Protein AF-A0A0F2LR55-F1 (afdb_monomer_lite)

Radius of gyration: 16.37 Å; chains: 1; bounding box: 35×24×45 Å

Structure (mmCIF, N/CA/C/O backbone):
data_AF-A0A0F2LR55-F1
#
_entry.id   AF-A0A0F2LR55-F1
#
loop_
_atom_site.group_PDB
_atom_site.id
_atom_site.type_symbol
_atom_site.label_atom_id
_atom_site.label_alt_id
_atom_site.label_comp_id
_atom_site.label_asym_id
_atom_site.label_entity_id
_atom_site.label_seq_id
_atom_site.pdbx_PDB_ins_code
_atom_site.Cartn_x
_atom_site.Cartn_y
_atom_site.Cartn_z
_atom_site.occupancy
_atom_site.B_iso_or_equiv
_atom_site.auth_seq_id
_atom_site.auth_comp_id
_atom_site.auth_asym_id
_atom_site.auth_atom_id
_atom_site.pdbx_PDB_model_num
ATOM 1 N N . MET A 1 1 ? -10.811 13.021 16.937 1.00 71.31 1 MET A N 1
ATOM 2 C CA . MET A 1 1 ? -11.568 12.449 15.812 1.00 71.31 1 MET A CA 1
ATOM 3 C C . MET A 1 1 ? -12.334 11.270 16.356 1.00 71.31 1 MET A C 1
ATOM 5 O O . MET A 1 1 ? -11.775 10.546 17.174 1.00 71.31 1 MET A O 1
ATOM 9 N N . ASP A 1 2 ? -13.587 11.133 15.951 1.00 89.44 2 ASP A N 1
ATOM 10 C CA . ASP A 1 2 ? -14.383 9.934 16.220 1.00 89.44 2 ASP A CA 1
ATOM 11 C C . ASP A 1 2 ? -13.728 8.706 15.545 1.00 89.44 2 ASP A C 1
ATOM 13 O O . ASP A 1 2 ? -13.042 8.848 14.527 1.00 89.44 2 ASP A O 1
ATOM 17 N N . ALA A 1 3 ? -13.908 7.503 16.096 1.00 91.75 3 ALA A N 1
ATOM 18 C CA . ALA A 1 3 ? -13.323 6.266 15.571 1.00 91.75 3 ALA A CA 1
ATOM 19 C C . ALA A 1 3 ? -13.712 6.034 14.104 1.00 91.75 3 ALA A C 1
ATOM 21 O O . ALA A 1 3 ? -12.879 5.621 13.292 1.00 91.75 3 ALA A O 1
ATOM 22 N N . LYS A 1 4 ? -14.945 6.401 13.733 1.00 94.38 4 LYS A N 1
ATOM 23 C CA . LYS A 1 4 ? -15.412 6.375 12.344 1.00 94.38 4 LYS A CA 1
ATOM 24 C C . LYS A 1 4 ? -14.608 7.312 11.440 1.00 94.38 4 LYS A C 1
ATOM 26 O O . LYS A 1 4 ? -14.183 6.905 10.362 1.00 94.38 4 LYS A O 1
ATOM 31 N N . GLU A 1 5 ? -14.351 8.545 11.873 1.00 96.25 5 GLU A N 1
ATOM 32 C CA . GLU A 1 5 ? -13.566 9.515 11.095 1.00 96.25 5 GLU A CA 1
ATOM 33 C C . GLU A 1 5 ? -12.117 9.045 10.899 1.00 96.25 5 GLU A C 1
ATOM 35 O O . GLU A 1 5 ? -11.537 9.233 9.823 1.00 96.25 5 GLU A O 1
ATOM 40 N N . VAL A 1 6 ? -11.524 8.428 11.930 1.00 97.00 6 VAL A N 1
ATOM 41 C CA . VAL A 1 6 ? -10.177 7.837 11.858 1.00 97.00 6 VAL A CA 1
ATOM 42 C C . VAL A 1 6 ? -10.166 6.654 10.892 1.00 97.00 6 VAL A C 1
ATOM 44 O O . VAL A 1 6 ? -9.289 6.583 10.032 1.00 97.00 6 VAL A O 1
ATOM 47 N N . LEU A 1 7 ? -11.162 5.769 10.961 1.00 97.81 7 LEU A N 1
ATOM 48 C CA . LEU A 1 7 ? -11.296 4.646 10.035 1.00 97.81 7 LEU A CA 1
ATOM 49 C C . LEU A 1 7 ? -11.429 5.125 8.583 1.00 97.81 7 LEU A C 1
ATOM 51 O O . LEU A 1 7 ? -10.737 4.630 7.695 1.00 97.81 7 LEU A O 1
ATOM 55 N N . GLU A 1 8 ? -12.259 6.135 8.324 1.00 97.75 8 GLU A N 1
ATOM 56 C CA . GLU A 1 8 ? -12.387 6.715 6.986 1.00 97.75 8 GLU A CA 1
ATOM 57 C C . GLU A 1 8 ? -11.078 7.356 6.503 1.00 97.75 8 GLU A C 1
ATOM 59 O O . GLU A 1 8 ? -10.730 7.239 5.325 1.00 97.75 8 GLU A O 1
ATOM 64 N N . LYS A 1 9 ? -10.322 8.012 7.395 1.00 98.06 9 LYS A N 1
ATOM 65 C CA . LYS A 1 9 ? -8.983 8.537 7.085 1.00 98.06 9 LYS A CA 1
ATOM 66 C C . LYS A 1 9 ? -8.033 7.408 6.684 1.00 98.06 9 LYS A C 1
ATOM 68 O O . LYS A 1 9 ? -7.415 7.511 5.625 1.00 98.06 9 LYS A O 1
ATOM 73 N N . ILE A 1 10 ? -7.970 6.331 7.468 1.00 98.38 10 ILE A N 1
ATOM 74 C CA . ILE A 1 10 ? -7.150 5.148 7.170 1.00 98.38 10 ILE A CA 1
ATOM 75 C C . ILE A 1 10 ? -7.504 4.593 5.790 1.00 98.38 10 ILE A C 1
ATOM 77 O O . ILE A 1 10 ? -6.615 4.381 4.972 1.00 98.38 10 ILE A O 1
ATOM 81 N N . LEU A 1 11 ? -8.791 4.414 5.486 1.00 98.31 11 LEU A N 1
ATOM 82 C CA . LEU A 1 11 ? -9.233 3.863 4.201 1.00 98.31 11 LEU A CA 1
ATOM 83 C C . LEU A 1 11 ? -8.884 4.773 3.016 1.00 98.31 11 LEU A C 1
ATOM 85 O O . LEU A 1 11 ? -8.495 4.283 1.953 1.00 98.31 11 LEU A O 1
ATOM 89 N N . ARG A 1 12 ? -8.998 6.097 3.182 1.00 98.50 12 ARG A N 1
ATOM 90 C CA . ARG A 1 12 ? -8.596 7.065 2.149 1.00 98.50 12 ARG A CA 1
ATOM 91 C C . ARG A 1 12 ? -7.097 7.012 1.872 1.00 98.50 12 ARG A C 1
ATOM 93 O O . ARG A 1 12 ? -6.703 7.012 0.706 1.00 98.50 12 ARG A O 1
ATOM 100 N N . GLU A 1 13 ? -6.270 6.954 2.910 1.00 98.44 13 GLU A N 1
ATOM 101 C CA . GLU A 1 13 ? -4.815 6.895 2.753 1.00 98.44 13 GLU A CA 1
ATOM 102 C C . GLU A 1 13 ? -4.351 5.520 2.252 1.00 98.44 13 GLU A C 1
ATOM 104 O O . GLU A 1 13 ? -3.542 5.445 1.325 1.00 98.44 13 GLU A O 1
ATOM 109 N N . TYR A 1 14 ? -4.947 4.431 2.744 1.00 98.31 14 TYR A N 1
ATOM 110 C CA . TYR A 1 14 ? -4.689 3.085 2.236 1.00 98.31 14 TYR A CA 1
ATOM 111 C C . TYR A 1 14 ? -5.039 2.961 0.754 1.00 98.31 14 TYR A C 1
ATOM 113 O O . TYR A 1 14 ? -4.300 2.326 0.010 1.00 98.31 14 TYR A O 1
ATOM 121 N N . ARG A 1 15 ? -6.098 3.624 0.266 1.00 98.44 15 ARG A N 1
ATOM 122 C CA . ARG A 1 15 ? -6.416 3.636 -1.173 1.00 98.44 15 ARG A CA 1
ATOM 123 C C . ARG A 1 15 ? -5.256 4.169 -2.020 1.00 98.44 15 ARG A C 1
ATOM 125 O O . ARG A 1 15 ? -5.051 3.682 -3.127 1.00 98.44 15 ARG A O 1
ATOM 132 N N . ARG A 1 16 ? -4.469 5.123 -1.510 1.00 98.31 16 ARG A N 1
ATOM 133 C CA . ARG A 1 16 ? -3.261 5.610 -2.199 1.00 98.31 16 ARG A CA 1
ATOM 134 C C . ARG A 1 16 ? -2.159 4.551 -2.210 1.00 98.31 16 ARG A C 1
ATOM 136 O O . ARG A 1 16 ? -1.538 4.358 -3.250 1.00 98.31 16 ARG A O 1
ATOM 143 N N . ALA A 1 17 ? -1.947 3.847 -1.095 1.00 98.06 17 ALA A N 1
ATOM 144 C CA . ALA A 1 17 ? -1.015 2.718 -1.030 1.00 98.06 17 ALA A CA 1
ATOM 145 C C . ALA A 1 17 ? -1.435 1.594 -1.996 1.00 98.06 17 ALA A C 1
ATOM 147 O O . ALA A 1 17 ? -0.635 1.123 -2.801 1.00 98.06 17 ALA A O 1
ATOM 148 N N . TRP A 1 18 ? -2.718 1.233 -1.990 1.00 98.19 18 TRP A N 1
ATOM 149 C CA . TRP A 1 18 ? -3.301 0.234 -2.878 1.00 98.19 18 TRP A CA 1
ATOM 150 C C . TRP A 1 18 ? -3.069 0.563 -4.357 1.00 98.19 18 TRP A C 1
ATOM 152 O O . TRP A 1 18 ? -2.682 -0.321 -5.116 1.00 98.19 18 TRP A O 1
ATOM 162 N N . SER A 1 19 ? -3.210 1.827 -4.773 1.00 98.62 19 SER A N 1
ATOM 163 C CA . SER A 1 19 ? -2.926 2.231 -6.159 1.00 98.62 19 SER A CA 1
ATOM 164 C C . SER A 1 19 ? -1.472 1.960 -6.574 1.00 98.62 19 SER A C 1
ATOM 166 O O . SER A 1 19 ? -1.219 1.596 -7.722 1.00 98.62 19 SER A O 1
ATOM 168 N N . ILE A 1 20 ? -0.512 2.089 -5.649 1.00 98.62 20 ILE A N 1
ATOM 169 C CA . ILE A 1 20 ? 0.902 1.754 -5.892 1.00 98.62 20 ILE A CA 1
ATOM 170 C C . ILE A 1 20 ? 1.062 0.239 -6.056 1.00 98.62 20 ILE A C 1
ATOM 172 O O . ILE A 1 20 ? 1.697 -0.215 -7.008 1.00 98.62 20 ILE A O 1
ATOM 176 N N . ALA A 1 21 ? 0.453 -0.550 -5.166 1.00 98.00 21 ALA A N 1
ATOM 177 C CA . ALA A 1 21 ? 0.471 -2.009 -5.258 1.00 98.00 21 ALA A CA 1
ATOM 178 C C . ALA A 1 21 ? -0.189 -2.518 -6.552 1.00 98.00 21 ALA A C 1
ATOM 180 O O . ALA A 1 21 ? 0.311 -3.458 -7.175 1.00 98.00 21 ALA A O 1
ATOM 181 N N . TYR A 1 22 ? -1.265 -1.865 -6.995 1.00 98.38 22 TYR A N 1
ATOM 182 C CA . TYR A 1 22 ? -1.931 -2.144 -8.263 1.00 98.38 22 TYR A CA 1
ATOM 183 C C . TYR A 1 22 ? -0.998 -1.893 -9.455 1.00 98.38 22 TYR A C 1
ATOM 185 O O . TYR A 1 22 ? -0.781 -2.793 -10.266 1.00 98.38 22 TYR A O 1
ATOM 193 N N . ALA A 1 23 ? -0.370 -0.713 -9.523 1.00 98.38 23 ALA A N 1
ATOM 194 C CA . ALA A 1 23 ? 0.590 -0.385 -10.580 1.00 98.38 23 ALA A CA 1
ATOM 195 C C . ALA A 1 23 ? 1.779 -1.359 -10.599 1.00 98.38 23 ALA A C 1
ATOM 197 O O . ALA A 1 23 ? 2.165 -1.851 -11.659 1.00 98.38 23 ALA A O 1
ATOM 198 N N . ARG A 1 24 ? 2.318 -1.702 -9.422 1.00 97.81 24 ARG A N 1
ATOM 199 C CA . ARG A 1 24 ? 3.377 -2.710 -9.280 1.00 97.81 24 ARG A CA 1
ATOM 200 C C . ARG A 1 24 ? 2.953 -4.064 -9.852 1.00 97.81 24 ARG A C 1
ATOM 202 O O . ARG A 1 24 ? 3.741 -4.696 -10.544 1.00 97.81 24 ARG A O 1
ATOM 209 N N . SER A 1 25 ? 1.721 -4.494 -9.586 1.00 98.00 25 SER A N 1
ATOM 210 C CA . SER A 1 25 ? 1.201 -5.785 -10.058 1.00 98.00 25 SER A CA 1
ATOM 211 C C . SER A 1 25 ? 1.092 -5.830 -11.583 1.00 98.00 25 SER A C 1
ATOM 213 O O . SER A 1 25 ? 1.490 -6.818 -12.194 1.00 98.00 25 SER A O 1
ATOM 215 N N . LEU A 1 26 ? 0.635 -4.740 -12.208 1.00 97.69 26 LEU A N 1
ATOM 216 C CA . LEU A 1 26 ? 0.596 -4.625 -13.668 1.00 97.69 26 LEU A CA 1
ATOM 217 C C . LEU A 1 26 ? 2.004 -4.661 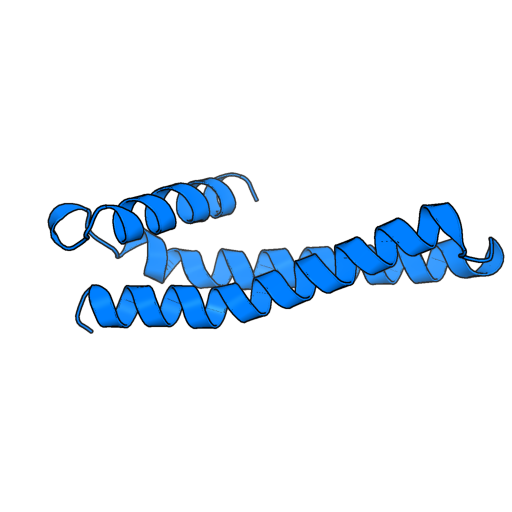-14.282 1.00 97.69 26 LEU A C 1
ATOM 219 O O . LEU A 1 26 ? 2.237 -5.368 -15.257 1.00 97.69 26 LEU A O 1
ATOM 223 N N . LEU A 1 27 ? 2.954 -3.933 -13.692 1.00 96.88 27 LEU A N 1
ATOM 224 C CA . LEU A 1 27 ? 4.345 -3.903 -14.153 1.00 96.88 27 LEU A CA 1
ATOM 225 C C . LEU A 1 27 ? 5.061 -5.249 -13.982 1.00 96.88 27 LEU A C 1
ATOM 227 O O . LEU A 1 27 ? 5.923 -5.582 -14.796 1.00 96.88 27 LEU A O 1
ATOM 231 N N . ALA A 1 28 ? 4.719 -6.008 -12.939 1.00 96.62 28 ALA A N 1
ATOM 232 C CA . ALA A 1 28 ? 5.218 -7.362 -12.733 1.00 96.62 28 ALA A CA 1
ATOM 233 C C . ALA A 1 28 ? 4.646 -8.324 -13.782 1.00 96.62 28 ALA A C 1
ATOM 235 O O . ALA A 1 28 ? 5.396 -9.070 -14.394 1.00 96.62 28 ALA A O 1
ATOM 236 N N . TRP A 1 29 ? 3.342 -8.259 -14.058 1.00 97.38 29 TRP A N 1
ATOM 237 C CA . TRP A 1 29 ? 2.744 -9.058 -15.128 1.00 97.38 29 TRP A CA 1
ATOM 238 C C . TRP A 1 29 ? 3.356 -8.743 -16.501 1.00 97.38 29 TRP A C 1
ATOM 240 O O . TRP A 1 29 ? 3.669 -9.657 -17.259 1.00 97.38 29 TRP A O 1
ATOM 250 N N . ASP A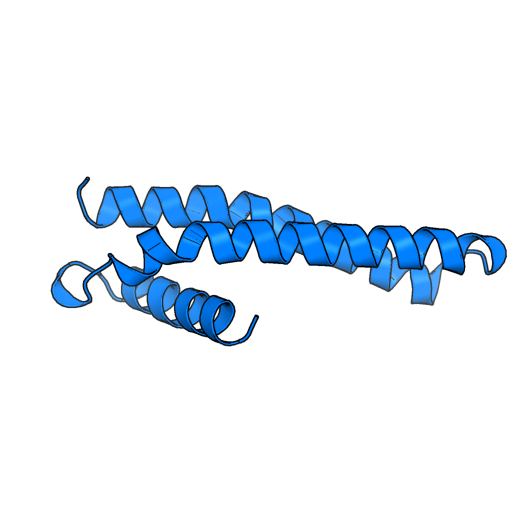 1 30 ? 3.580 -7.463 -16.808 1.00 96.25 30 ASP A N 1
ATOM 251 C CA . ASP A 1 30 ? 4.189 -7.047 -18.075 1.00 96.25 30 ASP A CA 1
ATOM 252 C C . ASP A 1 30 ? 5.646 -7.530 -18.205 1.00 96.25 30 ASP A C 1
ATOM 254 O O . ASP A 1 30 ? 6.053 -7.934 -19.293 1.00 96.25 30 ASP A O 1
ATOM 258 N N . LEU A 1 31 ? 6.405 -7.558 -17.097 1.00 94.69 31 LEU A N 1
ATOM 259 C CA . LEU A 1 31 ? 7.771 -8.107 -17.052 1.00 94.69 31 LEU A CA 1
ATOM 260 C C . LEU A 1 31 ? 7.813 -9.579 -17.493 1.00 94.69 31 LEU A C 1
ATO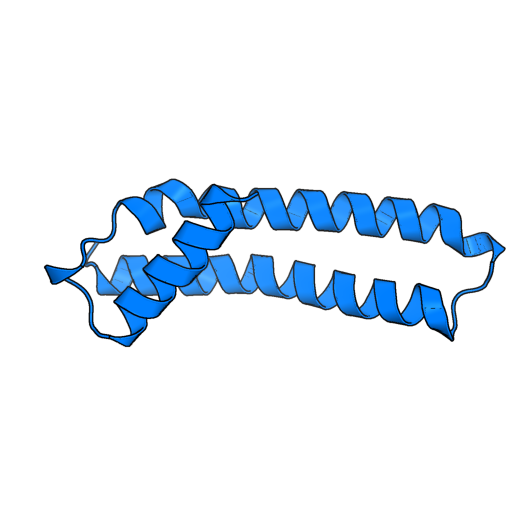M 262 O O . LEU A 1 31 ? 8.738 -9.976 -18.194 1.00 94.69 31 LEU A O 1
ATOM 266 N N . GLU A 1 32 ? 6.801 -10.360 -17.116 1.00 94.50 32 GLU A N 1
ATOM 267 C CA . GLU A 1 32 ? 6.719 -11.798 -17.404 1.00 94.50 32 GLU A CA 1
ATOM 268 C C . GLU A 1 32 ? 6.109 -12.127 -18.778 1.00 94.50 32 GLU A C 1
ATOM 270 O O . GLU A 1 32 ? 6.141 -13.281 -19.201 1.00 94.50 32 GLU A O 1
ATOM 275 N N . THR A 1 33 ? 5.509 -11.154 -19.474 1.00 93.38 33 THR A N 1
ATOM 276 C CA . THR A 1 33 ? 4.684 -11.432 -20.666 1.00 93.38 33 THR A CA 1
ATOM 277 C C . THR A 1 33 ? 5.117 -10.688 -21.923 1.00 93.38 33 THR A C 1
ATOM 279 O O . THR A 1 33 ? 5.326 -11.326 -22.954 1.00 93.38 33 THR A O 1
ATOM 282 N N . TYR A 1 34 ? 5.255 -9.362 -21.867 1.00 90.50 34 TYR A N 1
ATOM 283 C CA . TYR A 1 34 ? 5.449 -8.522 -23.058 1.00 90.50 34 TYR A CA 1
ATOM 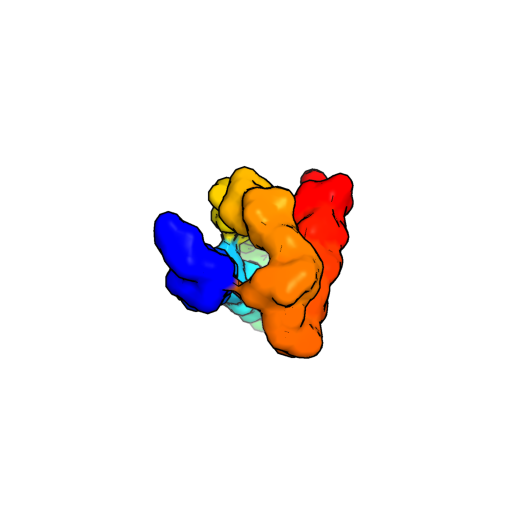284 C C . TYR A 1 34 ? 6.742 -7.697 -23.036 1.00 90.50 34 TYR A C 1
ATOM 286 O O . TYR A 1 34 ? 7.146 -7.164 -24.071 1.00 90.50 34 TYR A O 1
ATOM 294 N N . MET A 1 35 ? 7.411 -7.590 -21.885 1.00 91.62 35 MET A N 1
ATOM 295 C CA . MET A 1 35 ? 8.619 -6.785 -21.724 1.00 91.62 35 MET A CA 1
ATOM 296 C C . MET A 1 35 ? 9.792 -7.279 -22.596 1.00 91.62 35 MET A C 1
ATOM 298 O O . MET A 1 35 ? 10.212 -8.432 -22.476 1.00 91.62 35 MET A O 1
ATOM 302 N N . PRO A 1 36 ? 10.427 -6.395 -23.393 1.00 93.81 36 PRO A N 1
ATOM 303 C CA . PRO A 1 36 ? 11.713 -6.691 -24.015 1.00 93.81 36 PRO A CA 1
ATOM 304 C C . PRO A 1 36 ? 12.804 -6.930 -22.965 1.00 93.81 36 PRO A C 1
ATOM 306 O O . PRO A 1 36 ? 12.890 -6.203 -21.974 1.00 93.81 36 PRO A O 1
ATOM 309 N N . GLN A 1 37 ? 13.697 -7.890 -23.220 1.00 92.12 37 GLN A N 1
ATOM 310 C CA . GLN A 1 37 ? 14.774 -8.272 -22.291 1.00 92.12 37 GLN A CA 1
ATOM 311 C C . GLN A 1 37 ? 15.673 -7.089 -21.893 1.00 92.12 37 GLN A C 1
ATOM 313 O O . GLN A 1 37 ? 16.051 -6.951 -20.732 1.00 92.12 37 GLN A O 1
ATOM 318 N N . GLU A 1 38 ? 15.955 -6.185 -22.832 1.00 95.56 38 GLU A N 1
ATOM 319 C CA . GLU A 1 38 ? 16.763 -4.980 -22.596 1.00 95.56 38 GLU A CA 1
ATOM 320 C C . GLU A 1 38 ? 16.141 -4.034 -21.547 1.00 95.56 38 GLU A C 1
ATOM 322 O O . GLU A 1 38 ? 16.855 -3.299 -20.866 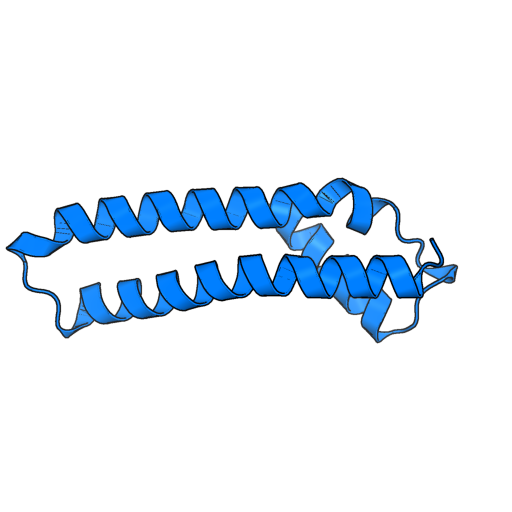1.00 95.56 38 GLU A O 1
ATOM 327 N N . GLY A 1 39 ? 14.815 -4.079 -21.364 1.00 95.06 39 GLY A N 1
ATOM 328 C CA . GLY A 1 39 ? 14.083 -3.273 -20.384 1.00 95.06 39 GLY A CA 1
ATOM 329 C C . GLY A 1 39 ? 14.001 -3.884 -18.981 1.00 95.06 39 GLY A C 1
ATOM 330 O O . GLY A 1 39 ? 13.601 -3.188 -18.042 1.00 95.06 39 GLY A O 1
ATOM 331 N N . ALA A 1 40 ? 14.395 -5.151 -18.806 1.00 94.69 40 ALA A N 1
ATOM 332 C CA . ALA A 1 40 ? 14.193 -5.896 -17.560 1.00 94.69 40 ALA A CA 1
ATOM 333 C C . ALA A 1 40 ? 14.869 -5.228 -16.352 1.00 94.69 40 ALA A C 1
ATOM 335 O O . ALA A 1 40 ? 14.284 -5.146 -15.271 1.00 94.69 40 ALA A O 1
ATOM 336 N N . ARG A 1 41 ? 16.076 -4.676 -16.539 1.00 95.38 41 ARG A N 1
ATOM 337 C CA . ARG A 1 41 ? 16.804 -3.983 -15.466 1.00 95.38 41 ARG A CA 1
ATOM 338 C C . ARG A 1 41 ? 16.055 -2.746 -14.973 1.00 95.38 41 ARG A C 1
ATOM 340 O O . ARG A 1 41 ? 15.790 -2.630 -13.779 1.00 95.38 41 ARG A O 1
ATOM 347 N N . ALA A 1 42 ? 15.684 -1.850 -15.887 1.00 96.00 42 ALA A N 1
ATOM 348 C CA . ALA A 1 42 ? 14.957 -0.629 -15.545 1.00 96.00 42 ALA A CA 1
ATOM 349 C C . ALA A 1 42 ? 13.601 -0.947 -14.892 1.00 96.00 42 ALA A C 1
ATOM 351 O O . ALA A 1 42 ? 13.176 -0.275 -13.951 1.00 96.00 42 ALA A O 1
ATOM 352 N N . ARG A 1 43 ? 12.933 -2.019 -15.341 1.00 96.12 43 ARG A N 1
ATOM 353 C CA . ARG A 1 43 ? 11.699 -2.509 -14.722 1.00 96.12 43 ARG A CA 1
ATOM 354 C C . ARG A 1 43 ? 11.916 -3.014 -13.301 1.00 96.12 43 ARG A C 1
ATOM 356 O O . ARG A 1 43 ? 11.115 -2.682 -12.431 1.00 96.12 43 ARG A O 1
ATOM 363 N N . GLY A 1 44 ? 12.984 -3.769 -13.058 1.00 95.44 44 GLY A N 1
ATOM 364 C CA . GLY A 1 44 ? 13.362 -4.216 -11.718 1.00 95.44 44 GLY A CA 1
ATOM 365 C C . GLY A 1 44 ? 13.599 -3.042 -10.764 1.00 95.44 44 GLY A C 1
ATOM 366 O O . GLY A 1 44 ? 13.053 -3.024 -9.661 1.00 95.44 44 GLY A O 1
ATOM 367 N N . GLU A 1 45 ? 14.329 -2.018 -11.214 1.00 97.75 45 GLU A N 1
ATOM 368 C CA . GLU A 1 45 ? 14.570 -0.788 -10.444 1.00 97.75 45 GLU A CA 1
ATOM 369 C C . GLU A 1 45 ? 13.256 -0.046 -10.124 1.00 97.75 45 GLU A C 1
ATOM 371 O O . GLU A 1 45 ? 13.021 0.358 -8.982 1.00 97.75 45 GLU A O 1
ATOM 376 N N . ALA A 1 46 ? 12.344 0.069 -11.095 1.00 97.62 46 ALA A N 1
ATOM 377 C CA . ALA A 1 46 ? 11.026 0.666 -10.877 1.00 97.62 46 ALA A CA 1
ATOM 378 C C . ALA A 1 46 ? 10.171 -0.135 -9.876 1.00 97.62 46 ALA A C 1
ATOM 380 O O . ALA A 1 46 ? 9.572 0.448 -8.970 1.00 97.62 46 ALA A O 1
ATOM 381 N N . LEU A 1 47 ? 10.130 -1.467 -9.999 1.00 98.12 47 LEU A N 1
ATOM 382 C CA . LEU A 1 47 ? 9.398 -2.346 -9.080 1.00 98.12 47 LEU A CA 1
ATOM 383 C C . LEU A 1 47 ? 9.940 -2.259 -7.645 1.00 98.12 47 LEU A C 1
ATOM 385 O O . LEU A 1 47 ? 9.149 -2.274 -6.695 1.00 98.12 47 LEU A O 1
ATOM 389 N N . ALA A 1 48 ? 11.260 -2.128 -7.477 1.00 98.06 48 ALA A N 1
ATOM 390 C CA . ALA A 1 48 ? 11.891 -1.935 -6.174 1.00 98.06 48 ALA A CA 1
ATOM 391 C C . ALA A 1 48 ? 11.460 -0.605 -5.534 1.00 98.06 48 ALA A C 1
ATOM 393 O O . ALA A 1 48 ? 10.961 -0.598 -4.408 1.00 98.06 48 ALA A O 1
ATOM 394 N N . ASN A 1 49 ? 11.543 0.502 -6.280 1.00 98.50 49 ASN A N 1
ATOM 395 C CA . ASN A 1 49 ? 11.117 1.820 -5.799 1.00 98.50 49 ASN A CA 1
ATOM 396 C C . ASN A 1 49 ? 9.624 1.853 -5.435 1.00 98.50 49 ASN A C 1
ATOM 398 O O . ASN A 1 49 ? 9.257 2.349 -4.370 1.00 98.50 49 ASN A O 1
ATOM 402 N N . LEU A 1 50 ? 8.756 1.274 -6.272 1.00 98.50 50 LEU A N 1
ATOM 403 C CA . LEU A 1 50 ? 7.321 1.181 -5.983 1.00 98.50 50 LEU A CA 1
ATOM 404 C C . LEU A 1 50 ? 7.034 0.316 -4.750 1.00 98.50 50 LEU A C 1
ATOM 406 O O . LEU A 1 50 ? 6.128 0.632 -3.982 1.00 98.50 50 LEU A O 1
ATOM 410 N N . SER A 1 51 ? 7.806 -0.750 -4.529 1.00 97.75 51 SER A N 1
ATOM 411 C CA . SER A 1 51 ? 7.666 -1.588 -3.331 1.00 97.75 51 SER A CA 1
ATOM 412 C C . SER A 1 51 ? 8.048 -0.832 -2.060 1.00 97.75 51 SER A C 1
ATOM 414 O O . SER A 1 51 ? 7.331 -0.926 -1.064 1.00 97.75 51 SER A O 1
ATOM 416 N N . THR A 1 52 ? 9.116 -0.034 -2.107 1.00 98.12 52 THR A N 1
ATOM 417 C CA . THR A 1 52 ? 9.509 0.842 -0.995 1.00 98.12 52 THR A CA 1
ATOM 418 C C . THR A 1 52 ? 8.441 1.894 -0.712 1.00 98.12 52 THR A C 1
ATOM 420 O O . THR A 1 52 ? 8.016 2.024 0.433 1.00 98.12 52 THR A O 1
ATOM 423 N N . LEU A 1 53 ? 7.934 2.576 -1.744 1.00 98.38 53 LEU A N 1
ATOM 424 C CA . LEU A 1 53 ? 6.870 3.574 -1.595 1.00 98.38 53 LEU A CA 1
ATOM 425 C C . LEU A 1 53 ? 5.581 2.967 -1.032 1.00 98.38 53 LEU A C 1
ATOM 427 O O . LEU A 1 53 ? 4.933 3.572 -0.182 1.00 98.38 53 LEU A O 1
ATOM 431 N N . TYR A 1 54 ? 5.203 1.768 -1.485 1.00 98.38 54 TYR A N 1
ATOM 432 C CA . TYR A 1 54 ? 4.057 1.049 -0.935 1.00 98.38 54 TYR A CA 1
ATOM 433 C C . TYR A 1 54 ? 4.229 0.803 0.567 1.00 98.38 54 TYR A C 1
ATOM 435 O O . TYR A 1 54 ? 3.351 1.169 1.349 1.00 98.38 54 TYR A O 1
ATOM 443 N N . ARG A 1 55 ? 5.389 0.267 0.968 1.00 97.94 55 ARG A N 1
ATOM 444 C CA . ARG A 1 55 ? 5.723 0.020 2.374 1.00 97.94 55 ARG A CA 1
ATOM 445 C C . ARG A 1 55 ? 5.660 1.303 3.196 1.00 97.94 55 ARG A C 1
ATOM 447 O O . ARG A 1 55 ? 4.994 1.327 4.221 1.00 97.94 55 ARG A O 1
ATOM 454 N N . GLU A 1 56 ? 6.292 2.382 2.739 1.00 98.19 56 GLU A N 1
ATOM 455 C CA . GLU A 1 56 ? 6.258 3.684 3.420 1.00 98.19 56 GLU A CA 1
ATOM 456 C C . GLU A 1 56 ? 4.826 4.183 3.639 1.00 98.19 56 GLU A C 1
ATOM 458 O O . GLU A 1 56 ? 4.496 4.668 4.721 1.00 98.19 56 GLU A O 1
ATOM 463 N N . LYS A 1 57 ? 3.954 4.036 2.632 1.00 98.31 57 LYS A N 1
ATOM 464 C CA . LYS A 1 57 ? 2.550 4.444 2.742 1.00 98.31 57 LYS A CA 1
ATOM 465 C C . LYS A 1 57 ? 1.755 3.581 3.713 1.00 98.31 57 LYS A C 1
ATOM 467 O O . LYS A 1 57 ? 0.922 4.140 4.418 1.00 98.31 57 LYS A O 1
ATOM 472 N N . VAL A 1 58 ? 1.996 2.270 3.771 1.00 98.31 58 VAL A N 1
ATOM 473 C CA . VAL A 1 58 ? 1.320 1.404 4.749 1.00 98.31 58 VAL A CA 1
ATOM 474 C C . VAL A 1 58 ? 1.839 1.665 6.164 1.00 98.31 58 VAL A C 1
ATOM 476 O O . VAL A 1 58 ? 1.034 1.846 7.072 1.00 98.31 58 VAL A O 1
ATOM 479 N N . MET A 1 59 ? 3.156 1.787 6.352 1.00 98.25 59 MET A N 1
ATOM 480 C CA . MET A 1 59 ? 3.753 2.083 7.662 1.00 98.25 59 MET A CA 1
ATOM 481 C C . MET A 1 59 ? 3.310 3.442 8.214 1.00 98.25 59 MET A C 1
ATOM 483 O O . MET A 1 59 ? 3.120 3.591 9.415 1.00 98.25 59 MET A O 1
ATOM 487 N N . ALA A 1 60 ? 3.052 4.430 7.351 1.00 98.25 60 ALA A N 1
ATOM 488 C CA . ALA A 1 60 ? 2.497 5.715 7.776 1.00 98.25 60 ALA A CA 1
ATOM 489 C C . ALA A 1 60 ? 1.102 5.607 8.436 1.00 98.25 60 ALA A C 1
ATOM 491 O O . ALA A 1 60 ? 0.680 6.552 9.103 1.00 98.25 60 ALA A O 1
ATOM 492 N N . LEU A 1 61 ? 0.393 4.482 8.267 1.00 98.12 61 LEU A N 1
ATOM 493 C CA . LEU A 1 61 ? -0.906 4.218 8.896 1.00 98.12 61 LEU A CA 1
ATOM 494 C C . LEU A 1 61 ? -0.787 3.643 10.315 1.00 98.12 61 LEU A C 1
ATOM 496 O O . LEU A 1 61 ? -1.794 3.612 11.016 1.00 98.12 61 LEU A O 1
ATOM 500 N N . GLU A 1 62 ? 0.401 3.202 10.747 1.00 98.06 62 GLU A N 1
ATOM 501 C CA . GLU A 1 62 ? 0.621 2.463 12.002 1.00 98.06 62 GLU A CA 1
ATOM 502 C C . GLU A 1 62 ? -0.043 3.132 13.204 1.00 98.06 62 GLU A C 1
ATOM 504 O O . GLU A 1 62 ? -0.915 2.545 13.841 1.00 98.06 62 GLU A O 1
ATOM 509 N N . ARG A 1 63 ? 0.270 4.408 13.441 1.00 97.62 63 ARG A N 1
ATOM 510 C CA . ARG A 1 63 ? -0.272 5.156 14.584 1.00 97.62 63 ARG A CA 1
ATOM 511 C C . ARG A 1 63 ? -1.795 5.272 14.565 1.00 97.62 63 ARG A C 1
ATOM 513 O O . ARG A 1 63 ? -2.417 5.228 15.622 1.00 97.62 63 ARG A O 1
ATOM 520 N N . ASP A 1 64 ? -2.389 5.457 13.386 1.00 97.56 64 ASP A N 1
ATOM 521 C CA . ASP A 1 64 ? -3.844 5.568 13.259 1.00 97.56 64 ASP A CA 1
ATOM 522 C C . ASP A 1 64 ? -4.508 4.200 13.492 1.00 97.56 64 ASP A C 1
ATOM 524 O O . ASP A 1 64 ? -5.524 4.123 14.177 1.00 97.56 64 ASP A O 1
ATOM 528 N N . VAL A 1 65 ? -3.926 3.118 12.956 1.00 97.69 65 VAL A N 1
ATOM 529 C CA . VAL A 1 65 ? -4.444 1.745 13.081 1.00 97.69 65 VAL A CA 1
ATOM 530 C C . VAL A 1 65 ? -4.329 1.225 14.516 1.00 97.69 65 VAL A C 1
ATOM 532 O O . VAL A 1 65 ? -5.286 0.646 15.031 1.00 97.69 65 VAL A O 1
ATOM 535 N N . GLU A 1 66 ? -3.193 1.445 15.181 1.00 96.12 66 GLU A N 1
ATOM 536 C CA . GLU A 1 66 ? -2.986 1.064 16.585 1.00 96.12 66 GLU A CA 1
ATOM 537 C C . GLU A 1 66 ? -3.868 1.867 17.544 1.00 96.12 66 GLU A C 1
ATOM 539 O O . GLU A 1 66 ? -4.311 1.343 18.566 1.00 96.12 66 GLU A O 1
ATOM 544 N N . GLY A 1 67 ? -4.157 3.126 17.200 1.00 95.94 67 GLY A N 1
ATOM 545 C CA . GLY A 1 67 ? -5.014 4.007 17.989 1.00 95.94 67 GLY A CA 1
ATOM 546 C C . GLY A 1 67 ? -6.500 3.633 17.973 1.00 95.94 67 GLY A C 1
ATOM 547 O O . GLY A 1 67 ? -7.242 4.086 18.844 1.00 95.94 67 GLY A O 1
ATOM 548 N N . LEU A 1 68 ? -6.952 2.812 17.019 1.00 96.75 68 LEU A N 1
ATOM 549 C CA . LEU A 1 68 ? -8.333 2.333 16.982 1.00 96.75 68 LEU A CA 1
ATOM 550 C C . LEU A 1 68 ? -8.595 1.332 18.114 1.00 96.75 68 LEU A C 1
ATOM 552 O O . LEU A 1 68 ? -7.870 0.347 18.262 1.00 96.75 68 LEU A O 1
ATOM 556 N N . LYS A 1 69 ? -9.682 1.509 18.865 1.00 95.75 69 LYS A N 1
ATOM 557 C CA . LYS A 1 69 ? -10.113 0.555 19.894 1.00 95.75 69 LYS A CA 1
ATOM 558 C C . LYS A 1 69 ? -11.225 -0.344 19.373 1.00 95.75 69 LYS A C 1
ATOM 560 O O . LYS A 1 69 ? -12.124 0.119 18.686 1.00 95.75 69 LYS A O 1
ATOM 565 N N . ASP A 1 70 ? -11.182 -1.627 19.722 1.00 94.88 70 ASP A N 1
ATOM 566 C CA . ASP A 1 70 ? -12.135 -2.614 19.190 1.00 94.88 70 ASP A CA 1
ATOM 567 C C . ASP A 1 70 ? -13.577 -2.371 19.663 1.00 94.88 70 ASP A C 1
ATOM 569 O O . ASP A 1 70 ? -14.516 -2.724 18.952 1.00 94.88 70 ASP A O 1
ATOM 573 N N . GLU A 1 71 ? -13.740 -1.759 20.840 1.00 95.75 71 GLU A N 1
ATOM 574 C CA . GLU A 1 71 ? -15.029 -1.365 21.427 1.00 95.75 71 GLU A CA 1
ATOM 575 C C . GLU A 1 71 ? -15.736 -0.249 20.642 1.00 95.75 71 GLU A C 1
ATOM 577 O O . GLU A 1 71 ? -16.964 -0.201 20.625 1.00 95.75 71 GLU A O 1
ATOM 582 N N . ASP A 1 72 ? -14.969 0.581 19.928 1.00 94.94 72 ASP A N 1
ATOM 583 C CA . ASP A 1 72 ? -15.470 1.718 19.149 1.00 94.94 72 ASP A CA 1
ATOM 584 C C . ASP A 1 72 ? -15.724 1.356 17.669 1.00 94.94 72 ASP A C 1
ATOM 586 O O . ASP A 1 72 ? -16.038 2.224 16.851 1.00 94.94 72 ASP A O 1
ATOM 590 N N . LEU A 1 73 ? -15.552 0.083 17.288 1.00 96.44 73 LEU A N 1
ATOM 591 C CA . LEU A 1 73 ? -15.599 -0.380 15.900 1.00 96.44 73 LEU A CA 1
ATOM 592 C C . LEU A 1 73 ? -16.724 -1.385 15.644 1.00 96.44 73 LEU A C 1
ATOM 594 O O . LEU A 1 73 ? -16.983 -2.299 16.431 1.00 96.44 73 LEU A O 1
ATOM 598 N N . ASP A 1 74 ? -17.323 -1.279 14.459 1.00 96.44 74 ASP A N 1
ATOM 599 C CA . ASP A 1 74 ? -18.156 -2.335 13.893 1.00 96.44 74 ASP A CA 1
ATOM 600 C C . ASP A 1 74 ? -17.303 -3.511 13.374 1.00 96.44 74 ASP A C 1
ATOM 602 O O . ASP A 1 74 ? -16.070 -3.530 13.464 1.00 96.44 74 ASP A O 1
ATOM 606 N N . ASP A 1 75 ? -17.962 -4.543 12.845 1.00 97.94 75 ASP A N 1
ATOM 607 C CA . ASP A 1 75 ? -17.260 -5.743 12.384 1.00 97.94 75 ASP A CA 1
ATOM 608 C C . ASP A 1 75 ? -16.305 -5.466 11.214 1.00 97.94 75 ASP A C 1
ATOM 610 O O . ASP A 1 75 ? -15.189 -5.995 11.162 1.00 97.94 75 ASP A O 1
ATOM 614 N N . PHE A 1 76 ? -16.708 -4.562 10.320 1.00 97.75 76 PHE A N 1
ATOM 615 C CA . PHE A 1 76 ? -15.883 -4.120 9.206 1.00 97.75 76 PHE A CA 1
ATOM 616 C C . PHE A 1 76 ? -14.622 -3.400 9.700 1.00 97.75 76 PHE A C 1
ATOM 618 O O . PHE A 1 76 ? -13.514 -3.760 9.300 1.00 97.75 76 PHE A O 1
ATOM 625 N N . GLY A 1 77 ? -14.765 -2.443 10.618 1.00 98.00 77 GLY A N 1
ATOM 626 C CA . GLY A 1 77 ? -13.660 -1.704 11.218 1.00 98.00 77 GLY A CA 1
ATOM 627 C C . GLY A 1 77 ? -12.670 -2.615 11.940 1.00 98.00 77 GLY A C 1
ATOM 628 O O . GLY A 1 77 ? -11.460 -2.502 11.727 1.00 98.00 77 GLY A O 1
ATOM 629 N N . ARG A 1 78 ? -13.160 -3.587 12.724 1.00 98.25 78 ARG A N 1
ATOM 630 C CA . ARG A 1 78 ? -12.298 -4.606 13.354 1.00 98.25 78 ARG A CA 1
ATOM 631 C C . ARG A 1 78 ? -11.571 -5.462 12.316 1.00 98.25 78 ARG A C 1
ATOM 633 O O . ARG A 1 78 ? -10.414 -5.835 12.517 1.00 98.25 78 ARG A O 1
ATOM 640 N N . GLY A 1 79 ? -12.228 -5.767 11.198 1.00 98.19 79 GLY A N 1
ATOM 641 C CA . GLY A 1 79 ? -11.620 -6.426 10.044 1.00 98.19 79 GLY A CA 1
ATOM 642 C C . GLY A 1 79 ? -10.467 -5.620 9.446 1.00 98.19 79 GLY A C 1
ATOM 643 O O . GLY A 1 79 ? -9.364 -6.149 9.304 1.00 98.19 79 GLY A O 1
ATOM 644 N N . VAL A 1 80 ? -10.700 -4.337 9.165 1.00 98.00 80 VAL A N 1
ATOM 645 C CA . VAL A 1 80 ? -9.689 -3.410 8.634 1.00 98.00 80 VAL A CA 1
ATOM 646 C C . VAL A 1 80 ? -8.497 -3.307 9.582 1.00 98.00 80 VAL A C 1
ATOM 648 O O . VAL A 1 80 ? -7.365 -3.532 9.153 1.00 98.00 80 VAL A O 1
ATOM 651 N N . LYS A 1 81 ? -8.741 -3.052 10.875 1.00 98.12 81 LYS A N 1
ATOM 652 C CA . LYS A 1 81 ? -7.687 -2.969 11.896 1.00 98.12 81 LYS A CA 1
ATOM 653 C C . LYS A 1 81 ? -6.847 -4.246 11.944 1.00 98.12 81 LYS A C 1
ATOM 655 O O . LYS A 1 81 ? -5.623 -4.176 11.971 1.00 98.12 81 LYS A O 1
ATOM 660 N N . ARG A 1 82 ? -7.485 -5.420 11.913 1.00 97.94 82 ARG A N 1
ATOM 661 C CA . ARG A 1 82 ? -6.792 -6.716 11.947 1.00 97.94 82 ARG A CA 1
ATOM 662 C C . ARG A 1 82 ? -5.919 -6.944 10.715 1.00 97.94 82 ARG A C 1
ATOM 664 O O . ARG A 1 82 ? -4.789 -7.406 10.857 1.00 97.94 82 ARG A O 1
ATOM 671 N N . VAL A 1 83 ? -6.441 -6.664 9.520 1.00 97.94 83 VAL A N 1
ATOM 672 C CA . VAL A 1 83 ? -5.704 -6.877 8.267 1.00 97.94 83 VAL A CA 1
ATOM 673 C C . VAL A 1 83 ? -4.533 -5.907 8.165 1.00 97.94 83 VAL A C 1
ATOM 675 O O . VAL A 1 83 ? -3.401 -6.361 8.016 1.00 97.94 83 VAL A O 1
ATOM 678 N N . LEU A 1 84 ? -4.777 -4.604 8.326 1.00 97.94 84 LEU A N 1
ATOM 679 C CA . LEU A 1 84 ? -3.719 -3.595 8.234 1.00 97.94 84 LEU A CA 1
ATOM 680 C C . LEU A 1 84 ? -2.704 -3.730 9.366 1.00 97.94 84 LEU A C 1
ATOM 682 O O . LEU A 1 84 ? -1.509 -3.660 9.111 1.00 97.94 84 LEU A O 1
ATOM 686 N N . GLY A 1 85 ? -3.149 -4.003 10.595 1.00 97.94 85 GLY A N 1
ATOM 687 C CA . GLY A 1 85 ? -2.247 -4.232 11.724 1.00 97.94 85 GLY A CA 1
ATOM 688 C C . GLY A 1 85 ? -1.339 -5.445 11.508 1.00 97.94 85 GLY A C 1
ATOM 689 O O . GLY A 1 85 ? -0.160 -5.409 11.855 1.00 97.94 85 GLY A O 1
ATOM 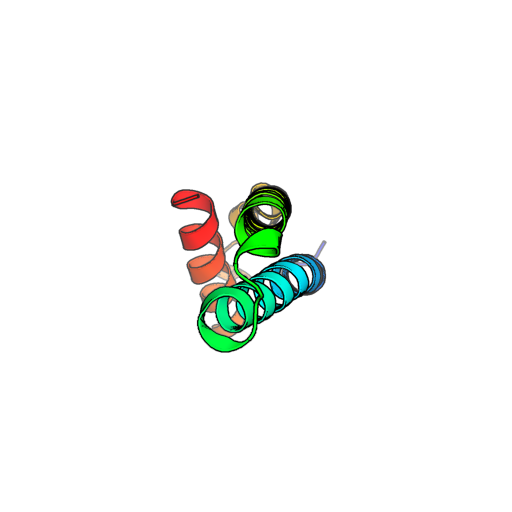690 N N . ARG A 1 86 ? -1.846 -6.513 10.874 1.00 97.38 86 ARG A N 1
ATOM 691 C CA . ARG A 1 86 ? -1.008 -7.645 10.457 1.00 97.38 86 ARG A CA 1
ATOM 692 C C . ARG A 1 86 ? -0.024 -7.232 9.366 1.00 97.38 86 ARG A C 1
ATOM 694 O O . ARG A 1 86 ? 1.126 -7.644 9.428 1.00 97.38 86 ARG A O 1
ATOM 701 N N . GLU A 1 87 ? -0.475 -6.468 8.380 1.00 95.75 87 GLU A N 1
ATOM 702 C CA . GLU A 1 87 ? 0.376 -6.009 7.284 1.00 95.75 87 GLU A CA 1
ATOM 703 C C . GLU A 1 87 ? 1.549 -5.170 7.805 1.00 95.75 87 GLU A C 1
ATOM 705 O O . GLU A 1 87 ? 2.698 -5.501 7.537 1.00 95.75 87 GLU A O 1
ATOM 710 N N . ILE A 1 88 ? 1.261 -4.172 8.645 1.00 97.62 88 ILE A N 1
ATOM 711 C CA . ILE A 1 88 ? 2.248 -3.310 9.311 1.00 97.62 88 ILE A CA 1
ATOM 712 C C . ILE A 1 88 ? 3.249 -4.135 10.126 1.00 97.62 88 ILE A C 1
ATOM 714 O O . ILE A 1 88 ? 4.451 -3.930 10.013 1.00 97.62 88 ILE A O 1
ATOM 718 N N . LYS A 1 89 ? 2.772 -5.116 10.903 1.00 96.56 89 LYS A N 1
ATOM 719 C CA . LYS A 1 89 ? 3.630 -5.959 11.750 1.00 96.56 89 LYS A CA 1
ATOM 720 C C . LYS A 1 89 ? 4.663 -6.785 10.970 1.00 96.56 89 LYS A C 1
ATOM 722 O O . LYS A 1 89 ? 5.686 -7.151 11.544 1.00 96.56 89 LYS A O 1
ATOM 727 N N . TYR A 1 90 ? 4.356 -7.168 9.731 1.00 93.88 90 TYR A N 1
ATOM 728 C CA . TYR A 1 90 ? 5.186 -8.081 8.934 1.00 93.88 90 TYR A CA 1
ATOM 729 C C . TYR A 1 90 ? 5.870 -7.414 7.732 1.00 93.88 90 TYR A C 1
ATOM 731 O O . TYR A 1 90 ? 6.501 -8.124 6.945 1.00 93.88 90 TYR A O 1
ATOM 739 N N . PHE A 1 91 ? 5.750 -6.094 7.585 1.00 83.81 91 PHE A N 1
ATOM 740 C CA . PHE A 1 91 ? 6.615 -5.315 6.696 1.00 83.81 91 PHE A CA 1
ATOM 741 C C . PHE A 1 91 ? 8.025 -5.147 7.259 1.00 83.81 91 PHE A C 1
ATOM 743 O O . PHE A 1 91 ? 8.941 -4.975 6.421 1.00 83.81 91 PHE A O 1
#

pLDDT: mean 96.44, std 3.54, range [71.31, 98.62]

Secondary structure (DSSP, 8-state):
--HHHHHHHHHHHHHHHHHHHHHHHHHHHHHHHT--GGGHHHHHHHHHHHHHHHHHHHHTTHHHHHH--GGG--HHHHHHHHHHHHHHHH-

Organism: NCBI:txid1326980

Sequence (91 aa):
MDAKEVLEKILREYRRAWSIAYARSLLAWDLETYMPQEGARARGEALANLSTLYREKVMALERDVEGLKDEDLDDFGRGVKRVLGREIKYF

InterPro domains:
  IPR001333 Peptidase M32, carboxypeptidase Taq [PF02074] (12-60)

Foldseek 3Di:
DQLVVLLVVLVVLLVVLVVLVVVLVVLVVCLVPPDDPVCNVVSVVSSVVSVVVSLVSLLVCQVSLVPRDPVRDDPVNVVVSVVSVVVNVVD